Protein AF-A0A164DRI1-F1 (afdb_monomer_lite)

Sequence (121 aa):
DLLNPVQYKAVESITKTIVCASDREPKVALLQSPPGTGKSHVIVELISRMLDTHYEKTNKYPRILVCAPSNNAVDEIAARLMHVRDARKSNYHIVRVGVTTSMHPSVAKISLEELIKKHQQ

Foldseek 3Di:
DDDDPVLVVLLVVVLCQPQPDDPPDDDDDDDDDDPPRPPLVSVLVSQVSNQVVNCVVPVDGDDDDDDDPDQVSVQSSQLVNVVVCVVVVNDDADEDEDDLVRHDPSCSCRYPVNVVVVVVD

Structure (mmCIF, N/CA/C/O backbone):
data_AF-A0A164DRI1-F1
#
_entry.id   AF-A0A164DRI1-F1
#
loop_
_atom_site.group_PDB
_atom_site.id
_atom_site.type_symbol
_atom_site.label_atom_id
_atom_site.label_alt_id
_atom_site.label_comp_id
_atom_site.label_asym_id
_atom_site.label_entity_id
_atom_site.label_seq_id
_atom_site.pdbx_PDB_ins_code
_atom_site.Cartn_x
_atom_site.Cartn_y
_atom_site.Cartn_z
_atom_site.occupancy
_atom_site.B_iso_or_equiv
_atom_site.auth_seq_id
_atom_site.auth_comp_id
_atom_site.auth_asym_id
_atom_site.auth_atom_id
_atom_site.pdbx_PDB_model_num
ATOM 1 N N . ASP A 1 1 ? -4.038 9.035 -13.343 1.00 58.31 1 ASP A N 1
ATOM 2 C CA . ASP A 1 1 ? -2.764 9.178 -14.074 1.00 58.31 1 ASP A CA 1
ATOM 3 C C . ASP A 1 1 ? -2.171 7.824 -14.385 1.00 58.31 1 ASP A C 1
ATOM 5 O O . ASP A 1 1 ? -2.335 6.901 -13.595 1.00 58.31 1 ASP A O 1
ATOM 9 N N . LEU A 1 2 ? -1.578 7.697 -15.569 1.00 79.19 2 LEU A N 1
ATOM 10 C CA . LEU A 1 2 ? -1.014 6.452 -16.081 1.00 79.19 2 LEU A CA 1
ATOM 11 C C . LEU A 1 2 ? 0.496 6.424 -15.800 1.00 79.19 2 LEU A C 1
ATOM 13 O O . LEU A 1 2 ? 1.176 7.430 -16.009 1.00 79.19 2 LEU A O 1
ATOM 17 N N . LEU A 1 3 ? 1.025 5.278 -15.362 1.00 87.81 3 LEU A N 1
ATOM 18 C CA . LEU A 1 3 ? 2.472 5.079 -15.259 1.00 87.81 3 LEU A CA 1
ATOM 19 C C . LEU A 1 3 ? 3.120 5.180 -16.642 1.00 87.81 3 LEU A C 1
ATOM 21 O O . LEU A 1 3 ? 2.599 4.638 -17.619 1.00 87.81 3 LEU A O 1
ATOM 25 N N . ASN A 1 4 ? 4.295 5.804 -16.723 1.00 90.00 4 ASN A N 1
ATOM 26 C CA . ASN A 1 4 ? 5.094 5.719 -17.943 1.00 90.00 4 ASN A CA 1
ATOM 27 C C . ASN A 1 4 ? 5.667 4.291 -18.122 1.00 90.00 4 ASN A C 1
ATOM 29 O O . ASN A 1 4 ? 5.719 3.521 -17.156 1.00 90.00 4 ASN A O 1
ATOM 33 N N . PRO A 1 5 ? 6.143 3.916 -19.323 1.00 91.56 5 PRO A N 1
ATOM 34 C CA . PRO A 1 5 ? 6.601 2.550 -19.593 1.00 91.56 5 PRO A CA 1
ATOM 35 C C . PRO A 1 5 ? 7.712 2.043 -18.658 1.00 91.56 5 PRO A C 1
ATOM 37 O O . PRO A 1 5 ? 7.728 0.868 -18.294 1.00 91.56 5 PRO A O 1
ATOM 40 N N . VAL A 1 6 ? 8.627 2.918 -18.227 1.00 90.00 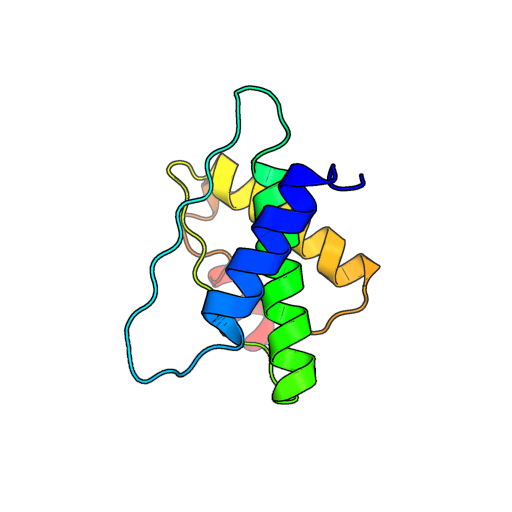6 VAL A N 1
ATOM 41 C CA . VAL A 1 6 ? 9.728 2.550 -17.319 1.00 90.00 6 VAL A CA 1
ATOM 42 C C . VAL A 1 6 ? 9.199 2.281 -15.913 1.00 90.00 6 VAL A C 1
ATOM 44 O O . VAL A 1 6 ? 9.555 1.276 -15.299 1.00 90.00 6 VAL A O 1
ATOM 47 N N . GLN A 1 7 ? 8.313 3.147 -15.418 1.00 91.50 7 GLN A N 1
ATOM 48 C CA . GLN A 1 7 ? 7.646 2.965 -14.129 1.00 91.50 7 GLN A CA 1
ATOM 49 C C . GLN A 1 7 ? 6.807 1.688 -14.121 1.00 91.50 7 GLN A C 1
ATOM 51 O O . GLN A 1 7 ? 6.896 0.911 -13.175 1.00 91.50 7 GLN A O 1
ATOM 56 N N . TYR A 1 8 ? 6.043 1.445 -15.190 1.00 92.56 8 TYR A N 1
ATOM 57 C CA . TYR A 1 8 ? 5.241 0.235 -15.341 1.00 92.56 8 TYR A CA 1
ATOM 58 C C . TYR A 1 8 ? 6.113 -1.021 -15.267 1.00 92.56 8 TYR A C 1
ATOM 60 O O . TYR A 1 8 ? 5.841 -1.912 -14.465 1.00 92.56 8 TYR A O 1
ATOM 68 N N . LYS A 1 9 ? 7.204 -1.066 -16.044 1.00 93.50 9 LYS A N 1
ATOM 69 C CA . LYS A 1 9 ? 8.134 -2.202 -16.054 1.00 93.50 9 LYS A CA 1
ATOM 70 C C . LYS A 1 9 ? 8.766 -2.439 -14.680 1.00 93.50 9 LYS A C 1
ATOM 72 O O . LYS A 1 9 ? 8.910 -3.586 -14.263 1.00 93.50 9 LYS A O 1
ATOM 77 N N . ALA A 1 10 ? 9.126 -1.371 -13.967 1.00 93.38 10 ALA A N 1
ATOM 78 C CA . ALA A 1 10 ? 9.674 -1.477 -12.619 1.00 93.38 10 ALA A CA 1
ATOM 79 C C . ALA A 1 10 ? 8.646 -2.050 -11.631 1.00 93.38 10 ALA A C 1
ATOM 81 O O . ALA A 1 10 ? 8.958 -2.998 -10.913 1.00 93.38 10 ALA A O 1
ATOM 82 N N . VAL A 1 11 ? 7.412 -1.531 -11.636 1.00 94.56 11 VAL A N 1
ATOM 83 C CA . VAL A 1 11 ? 6.318 -2.040 -10.794 1.00 94.56 11 VAL A CA 1
ATOM 84 C C . VAL A 1 11 ? 6.050 -3.513 -11.087 1.00 94.56 11 VAL A C 1
ATOM 86 O O . VAL A 1 11 ? 6.043 -4.326 -10.167 1.00 94.56 11 VAL A O 1
ATOM 89 N N . GLU A 1 12 ? 5.907 -3.877 -12.361 1.00 94.88 12 GLU A N 1
ATOM 90 C CA . GLU A 1 12 ? 5.645 -5.255 -12.770 1.00 94.88 12 GLU A CA 1
ATOM 91 C C . GLU A 1 12 ? 6.768 -6.209 -12.333 1.00 94.88 12 GLU A C 1
ATOM 93 O O . GLU A 1 12 ? 6.497 -7.281 -11.784 1.00 94.88 12 GLU A O 1
ATOM 98 N N . SER A 1 13 ? 8.030 -5.816 -12.531 1.00 95.12 13 SER A N 1
ATOM 99 C CA . SER A 1 13 ? 9.183 -6.622 -12.129 1.00 95.12 13 SER A CA 1
ATOM 100 C C . SER A 1 13 ? 9.222 -6.834 -10.617 1.00 95.12 13 SER A C 1
ATOM 102 O O . SER A 1 13 ? 9.420 -7.962 -10.169 1.00 95.12 13 SER A O 1
ATOM 104 N N . ILE A 1 14 ? 9.015 -5.775 -9.827 1.00 95.69 14 ILE A N 1
ATOM 105 C CA . ILE A 1 14 ? 9.031 -5.871 -8.363 1.00 95.69 14 ILE A CA 1
ATOM 106 C C . ILE A 1 14 ? 7.872 -6.743 -7.884 1.00 95.69 14 ILE A C 1
ATOM 108 O O . ILE A 1 14 ? 8.088 -7.629 -7.058 1.00 95.69 14 ILE A O 1
ATOM 112 N N . THR A 1 15 ? 6.660 -6.563 -8.419 1.00 95.69 15 THR A N 1
ATOM 113 C CA . THR A 1 15 ? 5.518 -7.398 -8.028 1.00 95.69 15 THR A CA 1
ATOM 114 C C . THR A 1 15 ? 5.771 -8.874 -8.325 1.00 95.69 15 THR A C 1
ATOM 116 O O . THR A 1 15 ? 5.543 -9.706 -7.447 1.00 95.69 15 THR A O 1
ATOM 119 N N . LYS A 1 16 ? 6.295 -9.219 -9.509 1.00 93.38 16 LYS A N 1
ATOM 120 C CA . LYS A 1 16 ? 6.632 -10.611 -9.850 1.00 93.38 16 LYS A CA 1
ATOM 121 C C . LYS A 1 16 ? 7.654 -11.199 -8.877 1.00 93.38 16 LYS A C 1
ATOM 123 O O . LYS A 1 16 ? 7.451 -12.309 -8.389 1.00 93.38 16 LYS A O 1
ATOM 128 N N . THR A 1 17 ? 8.704 -10.454 -8.539 1.00 92.81 17 THR A N 1
ATOM 129 C CA . THR A 1 17 ? 9.698 -10.906 -7.558 1.00 92.81 17 THR A CA 1
ATOM 130 C C . THR A 1 17 ? 9.052 -11.135 -6.192 1.00 92.81 17 THR A C 1
ATOM 132 O O . THR A 1 17 ? 9.123 -12.239 -5.657 1.00 92.81 17 THR A O 1
ATOM 135 N N . ILE A 1 18 ? 8.364 -10.136 -5.633 1.00 91.00 18 ILE A N 1
ATOM 136 C CA . ILE A 1 18 ? 7.867 -10.220 -4.255 1.00 91.00 18 ILE A CA 1
ATOM 137 C C . ILE A 1 18 ? 6.710 -11.218 -4.111 1.00 91.00 18 ILE A C 1
ATOM 139 O O . ILE A 1 18 ? 6.736 -12.030 -3.192 1.00 91.00 18 ILE A O 1
ATOM 143 N N . VAL A 1 19 ? 5.736 -11.207 -5.027 1.00 91.50 19 VAL A N 1
ATOM 144 C CA . VAL A 1 19 ? 4.473 -11.964 -4.904 1.00 91.50 19 VAL A CA 1
ATOM 145 C C . VAL A 1 19 ? 4.498 -13.311 -5.638 1.00 91.50 19 VAL A C 1
ATOM 147 O O . VAL A 1 19 ? 3.765 -14.235 -5.275 1.00 91.50 19 VAL A O 1
ATOM 150 N N . CYS A 1 20 ? 5.292 -13.445 -6.707 1.00 86.50 20 CYS A N 1
ATOM 151 C CA . CYS A 1 20 ? 5.256 -14.639 -7.558 1.00 86.50 20 CYS A CA 1
ATOM 152 C C . CYS A 1 20 ? 6.440 -15.585 -7.413 1.00 86.50 20 CYS A C 1
ATOM 154 O O . CYS A 1 20 ? 6.258 -16.773 -7.675 1.00 86.50 20 CYS A O 1
ATOM 156 N N . ALA A 1 21 ? 7.609 -15.106 -6.992 1.00 85.56 21 ALA A N 1
ATOM 157 C CA . ALA A 1 21 ? 8.750 -15.984 -6.762 1.00 85.56 21 ALA A CA 1
ATOM 158 C C . ALA A 1 21 ? 8.585 -16.830 -5.485 1.00 85.56 21 ALA A C 1
ATOM 160 O O . ALA A 1 21 ? 7.798 -16.493 -4.604 1.00 85.56 21 ALA A O 1
ATOM 161 N N . SER A 1 22 ? 9.376 -17.898 -5.374 1.00 83.19 22 SER A N 1
ATOM 162 C CA . SER A 1 22 ? 9.436 -18.791 -4.207 1.00 83.19 22 SER A CA 1
ATOM 163 C C . SER A 1 22 ? 9.643 -18.036 -2.887 1.00 83.19 22 SER A C 1
ATOM 165 O O . SER A 1 22 ? 10.454 -17.115 -2.830 1.00 83.19 22 SER A O 1
ATOM 167 N N . ASP A 1 23 ? 8.967 -18.464 -1.820 1.00 82.75 23 ASP A N 1
ATOM 168 C CA . ASP A 1 23 ? 9.095 -17.885 -0.469 1.00 82.75 23 ASP A CA 1
ATOM 169 C C . ASP A 1 23 ? 10.265 -18.466 0.338 1.00 82.75 23 ASP A C 1
ATOM 171 O O . ASP A 1 23 ? 10.416 -18.191 1.525 1.00 82.75 23 ASP A O 1
ATOM 175 N N . ARG A 1 24 ? 11.108 -19.289 -0.296 1.00 86.19 24 ARG A N 1
ATOM 176 C CA . ARG A 1 24 ? 12.258 -19.921 0.367 1.00 86.19 24 ARG A CA 1
ATOM 177 C C . ARG A 1 24 ? 13.362 -18.935 0.746 1.00 86.19 24 ARG A C 1
ATOM 179 O O . ARG A 1 24 ? 14.180 -19.266 1.597 1.00 86.19 24 ARG A O 1
ATOM 186 N N . GLU A 1 25 ? 13.391 -17.754 0.132 1.00 84.06 25 GLU A N 1
ATOM 187 C CA . GLU A 1 25 ? 14.450 -16.766 0.331 1.00 84.06 25 GLU A CA 1
ATOM 188 C C . GLU A 1 25 ? 13.871 -15.360 0.548 1.00 84.06 25 GLU A C 1
ATOM 190 O O . GLU A 1 25 ? 12.905 -14.982 -0.126 1.00 84.06 25 GLU A O 1
ATOM 195 N N . PRO A 1 26 ? 14.455 -14.559 1.461 1.00 86.38 26 PRO A N 1
ATOM 196 C CA . PRO A 1 26 ? 14.131 -13.144 1.590 1.00 86.38 26 PRO A CA 1
ATOM 197 C C . PRO A 1 26 ? 14.407 -12.391 0.287 1.00 86.38 26 PRO A C 1
ATOM 199 O O . PRO A 1 26 ? 15.423 -12.607 -0.371 1.00 86.38 26 PRO A O 1
ATOM 202 N N . LYS A 1 27 ? 13.523 -11.456 -0.065 1.00 91.31 27 LYS A N 1
ATOM 203 C CA . LYS A 1 27 ? 13.599 -10.703 -1.321 1.00 91.31 27 LYS A CA 1
ATOM 204 C C . LYS A 1 27 ? 13.723 -9.218 -1.024 1.00 91.31 27 LYS A C 1
ATOM 206 O O . LYS A 1 27 ? 12.946 -8.676 -0.240 1.00 91.31 27 LYS A O 1
ATOM 211 N N . VAL A 1 28 ? 14.669 -8.557 -1.682 1.00 91.94 28 VAL A N 1
ATOM 212 C CA . VAL A 1 28 ? 14.880 -7.110 -1.571 1.00 91.94 28 VAL A CA 1
ATOM 213 C C . VAL A 1 28 ? 14.767 -6.491 -2.955 1.00 91.94 28 VAL A C 1
ATOM 215 O O . VAL A 1 28 ? 15.338 -6.995 -3.919 1.00 91.94 28 VAL A O 1
ATOM 218 N N . ALA A 1 29 ? 14.026 -5.392 -3.051 1.00 93.19 29 ALA A N 1
ATOM 219 C CA . ALA A 1 29 ? 13.894 -4.608 -4.267 1.00 93.19 29 ALA A CA 1
ATOM 220 C C . ALA A 1 29 ? 14.134 -3.128 -3.958 1.00 93.19 29 ALA A C 1
ATOM 222 O O . ALA A 1 29 ? 13.630 -2.608 -2.963 1.00 93.19 29 ALA A O 1
ATOM 223 N N . LEU A 1 30 ? 14.882 -2.453 -4.831 1.00 92.56 30 LEU A N 1
ATOM 224 C CA . LEU A 1 30 ? 15.126 -1.017 -4.757 1.00 92.56 30 LEU A CA 1
ATOM 225 C C . LEU A 1 30 ? 14.478 -0.341 -5.960 1.00 92.56 30 LEU A C 1
ATOM 227 O O . LEU A 1 30 ? 14.768 -0.675 -7.107 1.00 92.56 30 LEU A O 1
ATOM 231 N N . LEU A 1 31 ? 13.602 0.622 -5.688 1.00 89.88 31 LEU A N 1
ATOM 232 C CA . LEU A 1 31 ? 12.949 1.435 -6.706 1.00 89.88 31 LEU A CA 1
ATOM 233 C C . LEU A 1 31 ? 13.467 2.870 -6.607 1.00 89.88 31 LEU A C 1
ATOM 235 O O . LEU A 1 31 ? 13.140 3.591 -5.667 1.00 89.88 31 LEU A O 1
ATOM 239 N N . GLN A 1 32 ? 14.249 3.299 -7.595 1.00 87.62 32 GLN A N 1
ATOM 240 C CA . GLN A 1 32 ? 14.757 4.666 -7.674 1.00 87.62 32 GLN A CA 1
ATOM 241 C C . GLN A 1 32 ? 13.927 5.481 -8.669 1.00 87.62 32 GLN A C 1
ATOM 243 O O . GLN A 1 32 ? 13.719 5.064 -9.805 1.00 87.62 32 GLN A O 1
ATOM 248 N N . SER A 1 33 ? 13.455 6.659 -8.257 1.00 74.19 33 SER A N 1
ATOM 249 C CA . SER A 1 33 ? 12.734 7.585 -9.143 1.00 74.19 33 SER A CA 1
ATOM 250 C C . SER A 1 33 ? 13.418 8.958 -9.169 1.00 74.19 33 SER A C 1
ATOM 252 O O . SER A 1 33 ? 13.675 9.507 -8.087 1.00 74.19 33 SER A O 1
ATOM 254 N N . PRO A 1 34 ? 13.658 9.561 -10.352 1.00 72.69 34 PRO A N 1
ATOM 255 C CA . PRO A 1 34 ? 14.187 10.923 -10.464 1.00 72.69 34 PRO A CA 1
ATOM 256 C C . PRO A 1 34 ? 13.335 11.966 -9.699 1.00 72.69 34 PRO A C 1
ATOM 258 O O . PRO A 1 34 ? 12.163 11.718 -9.381 1.00 72.69 34 PRO A O 1
ATOM 261 N N . PRO A 1 35 ? 13.890 13.128 -9.305 1.00 70.25 35 PRO A N 1
ATOM 262 C CA . PRO A 1 35 ? 13.122 14.201 -8.659 1.00 70.25 35 PRO A CA 1
ATOM 263 C C . PRO A 1 35 ? 11.946 14.666 -9.539 1.00 70.25 35 PRO A C 1
ATOM 265 O O . PRO A 1 35 ? 12.058 14.711 -10.757 1.00 70.25 35 PRO A O 1
ATOM 268 N N . GLY A 1 36 ? 10.794 14.961 -8.923 1.00 68.25 36 GLY A N 1
ATOM 269 C CA . GLY A 1 36 ? 9.599 15.457 -9.629 1.00 68.25 36 GLY A CA 1
ATOM 270 C C . GLY A 1 36 ? 8.735 14.417 -10.366 1.00 68.25 36 GLY A C 1
ATOM 271 O O . GLY A 1 36 ? 7.679 14.773 -10.870 1.00 68.25 36 GLY A O 1
ATOM 272 N N . THR A 1 37 ? 9.098 13.128 -10.403 1.00 61.84 37 THR A N 1
ATOM 273 C CA . THR A 1 37 ? 8.427 12.126 -11.268 1.00 61.84 37 THR A CA 1
ATOM 274 C C . THR A 1 37 ? 7.282 11.331 -10.615 1.00 61.84 37 THR A C 1
ATOM 276 O O . THR A 1 37 ? 7.067 10.170 -10.965 1.00 61.84 37 THR A O 1
ATOM 279 N N . GLY A 1 38 ? 6.572 11.886 -9.626 1.00 71.19 38 GLY A N 1
ATOM 280 C CA . GLY A 1 38 ? 5.398 11.217 -9.039 1.00 71.19 38 GLY A CA 1
ATOM 281 C C . GLY A 1 38 ? 5.707 9.959 -8.210 1.00 71.19 38 GLY A C 1
ATOM 282 O O . GLY A 1 38 ? 5.009 8.956 -8.320 1.00 71.19 38 GLY A O 1
ATOM 283 N N . LYS A 1 39 ? 6.743 9.996 -7.359 1.00 81.81 39 LYS A N 1
ATOM 284 C CA . LYS A 1 39 ? 7.152 8.879 -6.475 1.00 81.81 39 LYS A CA 1
ATOM 285 C C . LYS A 1 39 ? 5.989 8.248 -5.702 1.00 81.81 39 LYS A C 1
ATOM 287 O O . LYS A 1 39 ? 5.805 7.035 -5.763 1.00 81.81 39 LYS A O 1
ATOM 292 N N . SER A 1 40 ? 5.177 9.073 -5.037 1.00 84.69 40 SER A N 1
ATOM 293 C CA . SER A 1 40 ? 4.007 8.618 -4.276 1.00 84.69 40 SER A CA 1
ATOM 294 C C . SER A 1 40 ? 3.013 7.860 -5.163 1.00 84.69 40 SER A C 1
ATOM 296 O O . SER A 1 40 ? 2.430 6.873 -4.729 1.00 84.69 40 SER A O 1
ATOM 298 N N . HIS A 1 41 ? 2.859 8.263 -6.429 1.00 88.81 41 HIS A N 1
ATOM 299 C CA . HIS A 1 41 ? 1.991 7.573 -7.382 1.00 88.81 41 HIS A CA 1
ATOM 300 C C . HIS A 1 41 ? 2.526 6.182 -7.752 1.00 88.81 41 HIS A C 1
ATOM 302 O O . HIS A 1 41 ? 1.762 5.220 -7.723 1.00 88.81 41 HIS A O 1
ATOM 308 N N . VAL A 1 42 ? 3.832 6.049 -8.013 1.00 92.31 42 VAL A N 1
ATOM 309 C CA . VAL A 1 42 ? 4.442 4.738 -8.305 1.00 92.31 42 VAL A CA 1
ATOM 310 C C . VAL A 1 42 ? 4.332 3.796 -7.103 1.00 92.31 42 VAL A C 1
ATOM 312 O O . VAL A 1 42 ? 4.021 2.624 -7.280 1.00 92.31 42 VAL A O 1
ATOM 315 N N . ILE A 1 43 ? 4.529 4.301 -5.879 1.00 93.94 43 ILE A N 1
ATOM 316 C CA . ILE A 1 43 ? 4.369 3.510 -4.646 1.00 93.94 43 ILE A CA 1
ATOM 317 C C . ILE A 1 43 ? 2.925 3.012 -4.497 1.00 93.94 43 ILE A C 1
ATOM 319 O O . ILE A 1 43 ? 2.710 1.837 -4.206 1.00 93.94 43 ILE A O 1
ATOM 323 N N . VAL A 1 44 ? 1.933 3.877 -4.727 1.00 95.12 44 VAL A N 1
ATOM 324 C CA . VAL A 1 44 ? 0.509 3.505 -4.654 1.00 95.12 44 VAL A CA 1
ATOM 325 C C . VAL A 1 44 ? 0.164 2.436 -5.690 1.00 95.12 44 VAL A C 1
ATOM 327 O O . VAL A 1 44 ? -0.504 1.459 -5.349 1.00 95.12 44 VAL A O 1
ATOM 330 N N . GLU A 1 45 ? 0.637 2.577 -6.931 1.00 94.56 45 GLU A N 1
ATOM 331 C CA . GLU A 1 45 ? 0.383 1.581 -7.979 1.00 94.56 45 GLU A CA 1
ATOM 332 C C . GLU A 1 45 ? 1.121 0.262 -7.703 1.00 94.56 45 GLU A C 1
ATOM 334 O O . GLU A 1 45 ? 0.551 -0.805 -7.918 1.00 94.56 45 GLU A O 1
ATOM 339 N N . LEU A 1 46 ? 2.335 0.309 -7.141 1.00 95.94 46 LEU A N 1
ATOM 340 C CA . LEU A 1 46 ? 3.065 -0.884 -6.707 1.00 95.94 46 LEU A CA 1
ATOM 341 C C . LEU A 1 46 ? 2.293 -1.664 -5.640 1.00 95.94 46 LEU A C 1
ATOM 343 O O . LEU A 1 46 ? 2.084 -2.866 -5.791 1.00 95.94 46 LEU A O 1
ATOM 347 N N . ILE A 1 47 ? 1.845 -0.983 -4.582 1.00 97.00 47 ILE A N 1
ATOM 348 C CA . ILE A 1 47 ? 1.067 -1.605 -3.504 1.00 97.00 47 ILE A CA 1
ATOM 349 C C . ILE A 1 47 ? -0.233 -2.185 -4.065 1.00 97.00 47 ILE A C 1
ATOM 351 O O . ILE A 1 47 ? -0.550 -3.340 -3.791 1.00 97.00 47 ILE A O 1
ATOM 355 N N . SER A 1 48 ? -0.951 -1.420 -4.893 1.00 96.00 48 SER A N 1
ATOM 356 C CA . SER A 1 48 ? -2.206 -1.868 -5.510 1.00 96.00 48 SER A CA 1
ATOM 357 C C . SER A 1 48 ? -1.989 -3.120 -6.362 1.00 96.00 48 SER A C 1
ATOM 359 O O . SER A 1 48 ? -2.705 -4.103 -6.206 1.00 96.00 48 SER A O 1
ATOM 361 N N . ARG A 1 49 ? -0.933 -3.148 -7.188 1.00 95.75 49 ARG A N 1
ATOM 362 C CA . ARG A 1 49 ? -0.602 -4.318 -8.009 1.00 95.75 49 ARG A CA 1
ATOM 363 C C . ARG A 1 49 ? -0.228 -5.534 -7.168 1.00 95.75 49 ARG A C 1
ATOM 365 O O . ARG A 1 49 ? -0.611 -6.646 -7.524 1.00 95.75 49 ARG A O 1
ATOM 372 N N . MET A 1 50 ? 0.503 -5.348 -6.069 1.00 96.50 50 MET A N 1
ATOM 373 C CA . MET A 1 50 ? 0.844 -6.438 -5.150 1.00 96.50 50 MET A CA 1
ATOM 374 C C . MET A 1 50 ? -0.397 -7.014 -4.461 1.00 96.50 50 MET A C 1
ATOM 376 O O . MET A 1 50 ? -0.500 -8.234 -4.347 1.00 96.50 50 MET A O 1
ATOM 380 N N . LEU A 1 51 ? -1.337 -6.160 -4.043 1.00 96.81 51 LEU A N 1
ATOM 381 C CA . LEU A 1 51 ? -2.620 -6.577 -3.472 1.00 96.81 51 LEU A CA 1
ATOM 382 C C . LEU A 1 51 ? -3.439 -7.384 -4.485 1.00 96.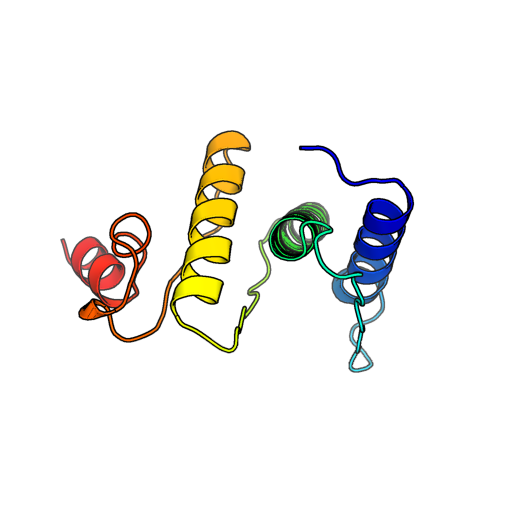81 51 LEU A C 1
ATOM 384 O O . LEU A 1 51 ? -3.834 -8.505 -4.168 1.00 96.81 51 LEU A O 1
ATOM 388 N N . ASP A 1 52 ? -3.634 -6.846 -5.691 1.00 95.31 52 ASP A N 1
ATOM 389 C CA . ASP A 1 52 ? -4.440 -7.467 -6.750 1.00 95.31 52 ASP A CA 1
ATOM 390 C C . ASP A 1 52 ? -3.834 -8.809 -7.190 1.00 95.31 52 ASP A C 1
ATOM 392 O O . ASP A 1 52 ? -4.496 -9.843 -7.128 1.00 95.31 52 ASP A O 1
ATOM 396 N N . THR A 1 53 ? -2.533 -8.834 -7.506 1.00 96.00 53 THR A N 1
ATOM 397 C CA . THR A 1 53 ? -1.832 -10.057 -7.950 1.00 96.00 53 THR A CA 1
ATOM 398 C C . THR A 1 53 ? -1.869 -11.152 -6.882 1.00 96.00 53 THR A C 1
ATOM 400 O O . THR A 1 53 ? -2.023 -12.334 -7.186 1.00 96.00 53 THR A O 1
ATOM 403 N N . HIS A 1 54 ? -1.702 -10.792 -5.606 1.00 95.69 54 HIS A N 1
ATOM 404 C CA . HIS A 1 54 ? -1.759 -11.775 -4.528 1.00 95.69 54 HIS A CA 1
ATOM 405 C C . HIS A 1 54 ? -3.193 -12.277 -4.302 1.00 95.69 54 HIS A C 1
ATOM 407 O O . HIS A 1 54 ? -3.393 -13.471 -4.056 1.00 95.69 54 HIS A O 1
ATOM 413 N N . TYR A 1 55 ? -4.187 -11.392 -4.409 1.00 95.75 55 TYR A N 1
ATOM 414 C CA . TYR A 1 55 ? -5.597 -11.752 -4.303 1.00 95.75 55 TYR A CA 1
ATOM 415 C C . TYR A 1 55 ? -6.019 -12.706 -5.423 1.00 95.75 55 TYR A C 1
ATOM 417 O O . TYR A 1 55 ? -6.573 -13.757 -5.125 1.00 95.75 55 TYR A O 1
ATOM 425 N N . GLU A 1 56 ? -5.668 -12.428 -6.678 1.00 95.06 56 GLU A N 1
ATOM 426 C CA . GLU A 1 56 ? -5.944 -13.316 -7.819 1.00 95.06 56 GLU A CA 1
ATOM 427 C C . GLU A 1 56 ? -5.381 -14.732 -7.618 1.00 95.06 56 GLU A C 1
ATOM 429 O O . GLU A 1 56 ? -6.010 -15.719 -7.994 1.00 95.06 56 GLU A O 1
ATOM 434 N N . LYS A 1 57 ? -4.211 -14.852 -6.979 1.00 93.38 57 LYS A N 1
ATOM 435 C CA . LYS A 1 57 ? -3.550 -16.146 -6.745 1.00 93.38 57 LYS A CA 1
ATOM 436 C C . LYS A 1 57 ? -4.086 -16.922 -5.546 1.00 93.38 57 LYS A C 1
ATOM 438 O O . LYS A 1 57 ? -4.015 -18.147 -5.538 1.00 93.38 57 LYS A O 1
ATOM 443 N N . THR A 1 58 ? -4.528 -16.230 -4.497 1.00 94.69 58 THR A N 1
ATOM 444 C CA . THR A 1 58 ? -4.794 -16.850 -3.181 1.00 94.69 58 THR A CA 1
ATOM 445 C C . THR A 1 58 ? -6.214 -16.626 -2.668 1.00 94.69 58 THR A C 1
ATOM 447 O O . THR A 1 58 ? -6.582 -17.161 -1.621 1.00 94.69 58 THR A O 1
ATOM 450 N N . ASN A 1 59 ? -7.002 -15.816 -3.377 1.00 95.62 59 ASN A N 1
ATOM 451 C CA . ASN A 1 59 ? -8.295 -15.282 -2.959 1.00 95.62 59 ASN A CA 1
ATOM 452 C C . ASN A 1 59 ? -8.245 -14.536 -1.607 1.00 95.62 59 ASN A C 1
ATOM 454 O O . ASN A 1 59 ? -9.227 -14.486 -0.864 1.00 95.62 59 ASN A O 1
ATOM 458 N N . LYS A 1 60 ? -7.070 -13.998 -1.242 1.00 94.94 60 LYS A N 1
ATOM 459 C CA . LYS A 1 60 ? -6.820 -13.267 0.009 1.00 94.94 60 LYS A CA 1
ATOM 460 C C . LYS A 1 60 ? -5.871 -12.097 -0.229 1.00 94.94 60 LYS A C 1
ATOM 462 O O . LYS A 1 60 ? -4.878 -12.222 -0.944 1.00 94.94 60 LYS A O 1
ATOM 467 N N . TYR A 1 61 ? -6.140 -10.966 0.419 1.00 96.06 61 TYR A N 1
ATOM 468 C CA . TYR A 1 61 ? -5.203 -9.846 0.402 1.00 96.06 61 TYR A CA 1
ATOM 469 C C . TYR A 1 61 ? -4.024 -10.100 1.349 1.00 96.06 61 TYR A C 1
ATOM 471 O O . TYR A 1 61 ? -4.236 -10.551 2.480 1.00 96.06 61 TYR A O 1
ATOM 479 N N . PRO A 1 62 ? -2.789 -9.785 0.928 1.00 95.00 62 PRO A N 1
ATOM 480 C CA . PRO A 1 62 ? -1.629 -9.835 1.798 1.00 95.00 62 PRO A CA 1
ATOM 481 C C . PRO A 1 62 ? -1.652 -8.656 2.778 1.00 95.00 62 PRO A C 1
ATOM 483 O O . PRO A 1 62 ? -2.278 -7.623 2.533 1.00 95.00 62 PRO A O 1
ATOM 486 N N . ARG A 1 63 ? -0.914 -8.782 3.885 1.00 95.62 63 ARG A N 1
ATOM 487 C CA . ARG A 1 63 ? -0.644 -7.650 4.782 1.00 95.62 63 ARG A CA 1
ATOM 488 C C . ARG A 1 63 ? 0.626 -6.945 4.324 1.00 95.62 63 ARG A C 1
ATOM 490 O O . ARG A 1 63 ? 1.682 -7.567 4.278 1.00 95.62 63 ARG A O 1
ATOM 497 N N . ILE A 1 64 ? 0.517 -5.658 4.008 1.00 96.88 64 ILE A N 1
ATOM 498 C CA . ILE A 1 64 ? 1.639 -4.820 3.573 1.00 96.88 64 ILE A CA 1
ATOM 499 C C . ILE A 1 64 ? 1.841 -3.716 4.611 1.00 96.88 64 ILE A C 1
ATOM 501 O O . ILE A 1 64 ? 0.923 -2.942 4.880 1.00 96.88 64 ILE A O 1
ATOM 505 N N . LEU A 1 65 ? 3.043 -3.643 5.190 1.00 97.75 65 LEU A N 1
ATOM 506 C CA . LEU A 1 65 ? 3.458 -2.531 6.043 1.00 97.75 65 LEU A CA 1
ATOM 507 C C . LEU A 1 65 ? 4.075 -1.436 5.172 1.00 97.75 65 LEU A C 1
ATOM 509 O O . LEU A 1 65 ? 5.038 -1.685 4.449 1.00 97.75 65 LEU A O 1
ATOM 513 N N . VAL A 1 66 ? 3.533 -0.224 5.263 1.00 96.94 66 VAL A N 1
ATOM 514 C CA . VAL A 1 66 ? 4.049 0.952 4.558 1.00 96.94 66 VAL A CA 1
ATOM 515 C C . VAL A 1 66 ? 4.634 1.917 5.578 1.00 96.94 66 VAL A C 1
ATOM 517 O O . VAL A 1 66 ? 3.939 2.345 6.498 1.00 96.94 66 VAL A O 1
ATOM 520 N N . CYS A 1 67 ? 5.899 2.282 5.385 1.00 96.50 67 CYS A N 1
ATOM 521 C CA . CYS A 1 67 ? 6.617 3.236 6.223 1.00 96.50 67 CYS A CA 1
ATOM 522 C C . CYS A 1 67 ? 7.096 4.419 5.376 1.00 96.50 67 CYS A C 1
ATOM 524 O O . CYS A 1 67 ? 7.446 4.254 4.207 1.00 96.50 67 CYS A O 1
ATOM 526 N N . ALA A 1 68 ? 7.144 5.607 5.974 1.00 94.56 68 ALA A N 1
ATOM 527 C CA . ALA A 1 68 ? 7.688 6.811 5.355 1.00 94.56 68 ALA A CA 1
ATOM 528 C C . ALA A 1 68 ? 8.335 7.708 6.430 1.00 94.56 68 ALA A C 1
ATOM 530 O O . ALA A 1 68 ? 7.993 7.578 7.606 1.00 94.56 68 ALA A O 1
ATOM 531 N N . PRO A 1 69 ? 9.254 8.620 6.060 1.00 92.56 69 PRO A N 1
ATOM 532 C CA . PRO A 1 69 ? 10.002 9.429 7.028 1.00 92.56 69 PRO A CA 1
ATOM 533 C C . PRO A 1 69 ? 9.180 10.533 7.716 1.00 92.56 69 PRO A C 1
ATOM 535 O O . PRO A 1 69 ? 9.650 11.110 8.690 1.00 92.56 69 PRO A O 1
ATOM 538 N N . SER A 1 70 ? 7.977 10.859 7.231 1.00 93.12 70 SER A N 1
ATOM 539 C CA . SER A 1 70 ? 7.110 11.880 7.833 1.00 93.12 70 SER A CA 1
ATOM 540 C C . SER A 1 70 ? 5.644 11.448 7.851 1.00 93.12 70 SER A C 1
ATOM 542 O O . SER A 1 70 ? 5.198 10.699 6.979 1.00 93.12 70 SER A O 1
ATOM 544 N N . ASN A 1 71 ? 4.874 11.965 8.817 1.00 94.12 71 ASN A N 1
ATOM 545 C CA . ASN A 1 71 ? 3.431 11.712 8.914 1.00 94.12 71 ASN A CA 1
ATOM 546 C C . ASN A 1 71 ? 2.694 12.115 7.632 1.00 94.12 71 ASN A C 1
ATOM 548 O O . ASN A 1 71 ? 1.929 11.315 7.103 1.00 94.12 71 ASN A O 1
ATOM 552 N N . ASN A 1 72 ? 3.001 13.293 7.080 1.00 93.44 72 ASN A N 1
ATOM 553 C CA . ASN A 1 72 ? 2.375 13.770 5.845 1.00 93.44 72 ASN A CA 1
ATOM 554 C C . ASN A 1 72 ? 2.621 12.825 4.659 1.00 93.44 72 ASN A C 1
ATOM 556 O O . ASN A 1 72 ? 1.723 12.639 3.845 1.00 93.44 72 ASN A O 1
ATOM 560 N N . ALA A 1 73 ? 3.804 12.205 4.561 1.00 93.44 73 ALA A N 1
ATOM 561 C CA . ALA A 1 73 ? 4.091 11.248 3.492 1.00 93.44 73 ALA A CA 1
ATOM 562 C C . ALA A 1 73 ? 3.271 9.955 3.642 1.00 93.44 73 ALA A C 1
ATOM 564 O O . ALA A 1 73 ? 2.751 9.438 2.653 1.00 93.44 73 ALA A O 1
ATOM 565 N N . VAL A 1 74 ? 3.112 9.449 4.873 1.00 95.69 74 VAL A N 1
ATOM 566 C CA . VAL A 1 74 ? 2.230 8.299 5.146 1.00 95.69 74 VAL A CA 1
ATOM 567 C C . VAL A 1 74 ? 0.781 8.649 4.807 1.00 95.69 74 VAL A C 1
ATOM 569 O O . VAL A 1 74 ? 0.096 7.862 4.156 1.00 95.69 74 VAL A O 1
ATOM 572 N N . ASP A 1 75 ? 0.325 9.832 5.211 1.00 96.38 75 ASP A N 1
ATOM 573 C CA . ASP A 1 75 ? -1.051 10.277 5.005 1.00 96.38 75 ASP A CA 1
ATOM 574 C C . ASP A 1 75 ? -1.365 10.490 3.518 1.00 96.38 75 ASP A C 1
ATOM 576 O O . ASP A 1 75 ? -2.441 10.106 3.062 1.00 96.38 75 ASP A O 1
ATOM 580 N N . GLU A 1 76 ? -0.420 11.021 2.733 1.00 95.44 76 GLU A N 1
ATOM 581 C CA . GLU A 1 76 ? -0.565 11.144 1.279 1.00 95.44 76 GLU A CA 1
ATOM 582 C C . GLU A 1 76 ? -0.752 9.766 0.621 1.00 95.44 76 GLU A C 1
ATOM 584 O O . GLU A 1 76 ? -1.671 9.573 -0.181 1.00 95.44 76 GLU A O 1
ATOM 589 N N . ILE A 1 77 ? 0.092 8.788 0.974 1.00 96.00 77 ILE A N 1
ATOM 590 C CA . ILE A 1 77 ? -0.004 7.422 0.442 1.00 96.00 77 ILE A CA 1
ATOM 591 C C . ILE A 1 77 ? -1.325 6.774 0.875 1.00 96.00 77 ILE A C 1
ATOM 593 O O . ILE A 1 77 ? -2.024 6.197 0.041 1.00 96.00 77 ILE A O 1
ATOM 597 N N . ALA A 1 78 ? -1.704 6.901 2.150 1.00 97.31 78 ALA A N 1
ATOM 598 C CA . ALA A 1 78 ? -2.939 6.339 2.688 1.00 97.31 78 ALA A CA 1
ATOM 599 C C . ALA A 1 78 ? -4.181 6.920 1.996 1.00 97.31 78 ALA A C 1
ATOM 601 O O . ALA A 1 78 ? -5.037 6.160 1.544 1.00 97.31 78 ALA A O 1
ATOM 602 N N . ALA A 1 79 ? -4.257 8.245 1.836 1.00 96.94 79 ALA A N 1
ATOM 603 C CA . ALA A 1 79 ? -5.363 8.908 1.149 1.00 96.94 79 ALA A CA 1
ATOM 604 C C . ALA A 1 79 ? -5.496 8.443 -0.311 1.00 96.94 79 ALA A C 1
ATOM 606 O O . ALA A 1 79 ? -6.600 8.143 -0.772 1.00 96.94 79 ALA A O 1
ATOM 607 N N . ARG A 1 80 ? -4.374 8.318 -1.033 1.00 96.25 80 ARG A N 1
ATOM 608 C CA . ARG A 1 80 ? -4.367 7.801 -2.410 1.00 96.25 80 ARG A CA 1
ATOM 609 C C . ARG A 1 80 ? -4.799 6.331 -2.475 1.00 96.25 80 ARG A C 1
ATOM 611 O O . ARG A 1 80 ? -5.581 5.980 -3.353 1.00 96.25 80 ARG A O 1
ATOM 618 N N . LEU A 1 81 ? -4.353 5.482 -1.546 1.00 97.06 81 LEU A N 1
ATOM 619 C CA . LEU A 1 81 ? -4.768 4.073 -1.482 1.00 97.06 81 LEU A CA 1
ATOM 620 C C . LEU A 1 81 ? -6.259 3.912 -1.167 1.00 97.06 81 LEU A C 1
ATOM 622 O O . LEU A 1 81 ? -6.895 3.022 -1.728 1.00 97.06 81 LEU A O 1
ATOM 626 N N . MET A 1 82 ? -6.822 4.765 -0.305 1.00 97.19 82 MET A N 1
ATOM 627 C CA . MET A 1 82 ? -8.265 4.802 -0.042 1.00 97.19 82 MET A CA 1
ATOM 628 C C . MET A 1 82 ? -9.040 5.159 -1.309 1.00 97.19 82 MET A C 1
ATOM 630 O O . MET A 1 82 ? -9.995 4.472 -1.650 1.00 97.19 82 MET A O 1
ATOM 634 N N . HIS A 1 83 ? -8.589 6.179 -2.042 1.00 96.00 83 HIS A N 1
ATOM 635 C CA . HIS A 1 83 ? -9.211 6.563 -3.306 1.00 96.00 83 HIS A CA 1
ATOM 636 C C . HIS A 1 83 ? -9.165 5.429 -4.342 1.00 96.00 83 HIS A C 1
ATOM 638 O O . HIS A 1 83 ? -10.184 5.131 -4.959 1.00 96.00 83 HIS A O 1
ATOM 644 N N . VAL A 1 84 ? -8.016 4.758 -4.502 1.00 95.38 84 VAL A N 1
ATOM 645 C CA . VAL A 1 84 ? -7.879 3.613 -5.420 1.00 95.38 84 VAL A CA 1
ATOM 646 C C . VAL A 1 84 ? -8.791 2.458 -5.010 1.00 95.38 84 VAL A C 1
ATOM 648 O O . VAL A 1 84 ? -9.485 1.914 -5.867 1.00 95.38 84 VAL A O 1
ATOM 651 N N . ARG A 1 85 ? -8.835 2.115 -3.716 1.00 96.25 85 ARG A N 1
ATOM 652 C CA . ARG A 1 85 ? -9.719 1.071 -3.184 1.00 96.25 85 ARG A CA 1
ATOM 653 C C . ARG A 1 85 ? -11.175 1.353 -3.541 1.00 96.25 85 ARG A C 1
ATOM 655 O O . ARG A 1 85 ? -11.857 0.480 -4.069 1.00 96.25 85 ARG A O 1
ATOM 662 N N . ASP A 1 86 ? -11.631 2.570 -3.255 1.00 95.75 86 ASP A N 1
ATOM 663 C CA . ASP A 1 86 ? -13.022 2.969 -3.441 1.00 95.75 86 ASP A CA 1
ATOM 664 C C . ASP A 1 86 ? -13.371 3.012 -4.946 1.00 95.75 86 ASP A C 1
ATOM 666 O O . ASP A 1 86 ? -14.412 2.498 -5.355 1.00 95.75 86 ASP A O 1
ATOM 670 N N . ALA A 1 87 ? -12.465 3.519 -5.795 1.00 95.44 87 ALA A N 1
ATOM 671 C CA . ALA A 1 87 ? -12.630 3.549 -7.251 1.00 95.44 87 ALA A CA 1
ATOM 672 C C . ALA A 1 87 ? -12.673 2.147 -7.887 1.00 95.44 87 ALA A C 1
ATOM 674 O O . ALA A 1 87 ? -13.447 1.913 -8.815 1.00 95.44 87 ALA A O 1
ATOM 675 N N . ARG A 1 88 ? -11.863 1.205 -7.384 1.00 94.12 88 ARG A N 1
ATOM 676 C CA . ARG A 1 88 ? -11.817 -0.192 -7.854 1.00 94.12 88 ARG A CA 1
ATOM 677 C C . ARG A 1 88 ? -12.846 -1.100 -7.169 1.00 94.12 88 ARG A C 1
ATOM 679 O O . ARG A 1 88 ? -12.951 -2.265 -7.539 1.00 94.12 88 ARG A O 1
ATOM 686 N N . LYS A 1 89 ? -13.605 -0.589 -6.190 1.00 94.50 89 LYS A N 1
ATOM 687 C CA . LYS A 1 89 ? -14.514 -1.369 -5.326 1.00 94.50 89 LYS A CA 1
ATOM 688 C C . LYS A 1 89 ? -13.820 -2.561 -4.648 1.00 94.50 89 LYS A C 1
ATOM 690 O O . LYS A 1 89 ? -14.425 -3.612 -4.448 1.00 94.50 89 LYS A O 1
ATOM 695 N N . SER A 1 90 ? -12.545 -2.402 -4.300 1.00 94.00 90 SER A N 1
ATOM 696 C CA . SER A 1 90 ? -11.760 -3.432 -3.618 1.00 94.00 90 SER A CA 1
ATOM 697 C C . SER A 1 90 ? -12.118 -3.494 -2.130 1.00 94.00 90 SER A C 1
ATOM 699 O O . SER A 1 90 ? -12.417 -2.476 -1.509 1.00 94.00 90 SER A O 1
ATOM 701 N N . ASN A 1 91 ? -12.038 -4.676 -1.521 1.00 94.25 91 ASN A N 1
ATOM 702 C CA . ASN A 1 91 ? -12.426 -4.912 -0.123 1.00 94.25 91 ASN A CA 1
ATOM 703 C C . ASN A 1 91 ? -11.232 -5.131 0.827 1.00 94.25 91 ASN A C 1
ATOM 705 O O . ASN A 1 91 ? -11.387 -5.724 1.895 1.00 94.25 91 ASN A O 1
ATOM 709 N N . TYR A 1 92 ? -10.034 -4.651 0.470 1.00 96.25 92 TYR A N 1
ATOM 710 C CA . TYR A 1 92 ? -8.899 -4.638 1.396 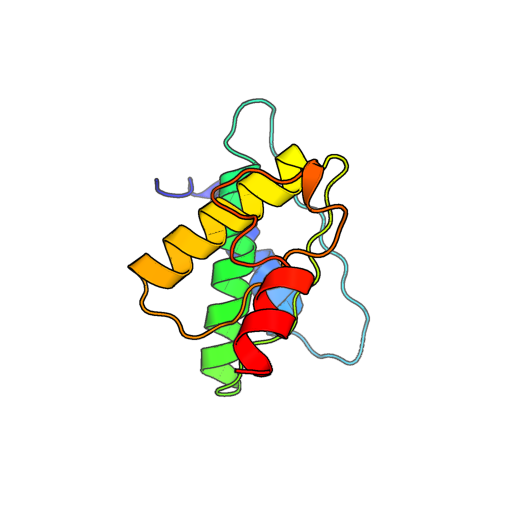1.00 96.25 92 TYR A CA 1
ATOM 711 C C . TYR A 1 92 ? -9.030 -3.519 2.440 1.00 96.25 92 TYR A C 1
ATOM 713 O O . TYR A 1 92 ? -9.532 -2.422 2.180 1.00 96.25 92 TYR A O 1
ATOM 721 N N . HIS A 1 93 ? -8.532 -3.788 3.645 1.00 95.75 93 HIS A N 1
ATOM 722 C CA . HIS A 1 93 ? -8.558 -2.842 4.757 1.00 95.75 93 HIS A CA 1
ATOM 723 C C . HIS A 1 93 ? -7.270 -2.014 4.794 1.00 95.75 93 HIS A C 1
ATOM 725 O O . HIS A 1 93 ? -6.188 -2.520 4.504 1.00 95.75 93 HIS A O 1
ATOM 731 N N . ILE A 1 94 ? -7.391 -0.743 5.177 1.00 97.56 94 ILE A N 1
ATOM 732 C CA . ILE A 1 94 ? -6.259 0.165 5.385 1.00 97.56 94 ILE A CA 1
ATOM 733 C C . ILE A 1 94 ? -6.370 0.682 6.815 1.00 97.56 94 ILE A C 1
ATOM 735 O O . ILE A 1 94 ? -7.437 1.153 7.208 1.00 97.56 94 ILE A O 1
ATOM 739 N N . VAL A 1 95 ? -5.279 0.591 7.573 1.00 97.88 95 VAL A N 1
ATOM 740 C CA . VAL A 1 95 ? -5.195 1.080 8.953 1.00 97.88 95 VAL A CA 1
ATOM 741 C C . VAL A 1 95 ? -4.028 2.048 9.048 1.00 97.88 95 VAL A C 1
ATOM 743 O O . VAL A 1 95 ? -2.895 1.695 8.720 1.00 97.88 95 VAL A O 1
ATOM 746 N N . ARG A 1 96 ? -4.297 3.268 9.509 1.00 97.69 96 ARG A N 1
ATOM 747 C CA . ARG A 1 96 ? -3.266 4.260 9.810 1.00 97.69 96 ARG A CA 1
ATOM 748 C C . ARG A 1 96 ? -2.899 4.173 11.292 1.00 97.69 96 ARG A C 1
ATOM 750 O O . ARG A 1 96 ? -3.723 4.441 12.156 1.00 97.69 96 ARG A O 1
ATOM 757 N N . VAL A 1 97 ? -1.651 3.817 11.584 1.00 96.88 97 VAL A N 1
ATOM 758 C CA . VAL A 1 97 ? -1.126 3.714 12.959 1.00 96.88 97 VAL A CA 1
ATOM 759 C C . VAL A 1 97 ? -0.233 4.911 13.256 1.00 96.88 97 VAL A C 1
ATOM 761 O O . VAL A 1 97 ? 0.651 5.199 12.452 1.00 96.88 97 VAL A O 1
ATOM 764 N N . GLY A 1 98 ? -0.444 5.606 14.374 1.00 92.62 98 GLY A N 1
ATOM 765 C CA . GLY A 1 98 ? 0.377 6.740 14.813 1.00 92.62 98 GLY A CA 1
ATOM 766 C C . GLY A 1 98 ? -0.422 7.780 15.598 1.00 92.62 98 GLY A C 1
ATOM 767 O O . GLY A 1 98 ? -1.572 7.552 15.948 1.00 92.62 98 GLY A O 1
ATOM 768 N N . VAL A 1 99 ? 0.176 8.946 15.850 1.00 90.38 99 VAL A N 1
ATOM 769 C CA . VAL A 1 99 ? -0.469 10.023 16.618 1.00 90.38 99 VAL A CA 1
ATOM 770 C C . VAL A 1 99 ? -1.577 10.691 15.795 1.00 90.38 99 VAL A C 1
ATOM 772 O O . VAL A 1 99 ? -1.298 11.387 14.818 1.00 90.38 99 VAL A O 1
ATOM 775 N N . THR A 1 100 ? -2.832 10.509 16.205 1.00 89.75 100 THR A N 1
ATOM 776 C CA . THR A 1 100 ? -4.033 10.970 15.481 1.00 89.75 100 THR A CA 1
ATOM 777 C C . THR A 1 100 ? -4.116 12.485 15.311 1.00 89.75 100 THR A C 1
ATOM 779 O O . THR A 1 100 ? -4.564 12.950 14.267 1.00 89.75 100 THR A O 1
ATOM 782 N N . THR A 1 101 ? -3.626 13.268 16.275 1.00 90.06 101 THR A N 1
ATOM 783 C CA . THR A 1 101 ? -3.625 14.744 16.207 1.00 90.06 101 THR A CA 1
ATOM 784 C C . THR A 1 101 ? -2.723 15.304 15.109 1.00 90.06 101 THR A C 1
ATOM 786 O O . THR A 1 101 ? -2.881 16.454 14.714 1.00 90.06 101 THR A O 1
ATOM 789 N N . SER A 1 102 ? -1.778 14.501 14.612 1.00 91.75 102 SER A N 1
ATOM 790 C CA . SER A 1 102 ? -0.875 14.867 13.517 1.00 91.75 102 SER A CA 1
ATOM 791 C C . SER A 1 102 ? -1.308 14.297 12.164 1.00 91.75 102 SER A C 1
ATOM 793 O O . SER A 1 102 ? -0.588 14.481 11.187 1.00 91.75 102 SER A O 1
ATOM 795 N N . MET A 1 103 ? -2.429 13.568 12.104 1.00 96.44 103 MET A N 1
ATOM 796 C CA . MET A 1 103 ? -2.921 12.969 10.865 1.00 96.44 103 MET A CA 1
ATOM 797 C C . MET A 1 103 ? -3.753 13.959 10.056 1.00 96.44 103 MET A C 1
ATOM 799 O O . MET A 1 103 ? -4.530 14.745 10.600 1.00 96.44 103 MET A O 1
ATOM 803 N N . HIS A 1 104 ? -3.678 13.848 8.734 1.00 95.94 104 HIS A N 1
ATOM 804 C CA . HIS A 1 104 ? -4.583 14.562 7.849 1.00 95.94 104 HIS A CA 1
ATOM 805 C C . HIS A 1 104 ? -6.054 14.154 8.113 1.00 95.94 104 HIS A C 1
ATOM 807 O O . HIS A 1 104 ? -6.346 12.952 8.198 1.00 95.94 104 HIS A O 1
ATOM 813 N N . PRO A 1 105 ? -7.019 15.099 8.167 1.00 94.38 105 PRO A N 1
ATOM 814 C CA . PRO A 1 105 ? -8.415 14.801 8.515 1.00 94.38 105 PRO A CA 1
ATOM 815 C C . PRO A 1 105 ? -9.076 13.722 7.647 1.00 94.38 105 PRO A C 1
ATOM 817 O O . PRO A 1 105 ? -9.853 12.906 8.141 1.00 94.38 105 PRO A O 1
ATOM 820 N N . SER A 1 106 ? -8.739 13.663 6.353 1.00 93.81 106 SER A N 1
ATOM 821 C CA . SER A 1 106 ? -9.288 12.644 5.443 1.00 93.81 106 SER A CA 1
ATOM 822 C C . SER A 1 106 ? -8.827 11.215 5.762 1.00 93.81 106 SER A C 1
ATOM 824 O O . SER A 1 106 ? -9.522 10.263 5.397 1.00 93.81 106 SER A O 1
ATOM 826 N N . VAL A 1 107 ? -7.688 11.066 6.447 1.00 96.75 107 VAL A N 1
ATOM 827 C CA . VAL A 1 107 ? -7.068 9.785 6.819 1.00 96.75 107 VAL A CA 1
ATOM 828 C C . VAL A 1 107 ? -7.397 9.412 8.266 1.00 96.75 107 VAL A C 1
ATOM 830 O O . VAL A 1 107 ? -7.499 8.229 8.576 1.00 96.75 107 VAL A O 1
ATOM 833 N N . ALA A 1 108 ? -7.670 10.383 9.143 1.00 95.88 108 ALA A N 1
ATOM 834 C CA . ALA A 1 108 ? -8.009 10.137 10.550 1.00 95.88 108 ALA A CA 1
ATOM 835 C C . ALA A 1 108 ? -9.158 9.120 10.740 1.00 95.88 108 ALA A C 1
ATOM 837 O O . ALA A 1 108 ? -9.144 8.330 11.684 1.00 95.88 108 ALA A O 1
ATOM 838 N N . LYS A 1 109 ? -10.109 9.061 9.794 1.00 95.12 109 LYS A N 1
ATOM 839 C CA . LYS A 1 109 ? -11.239 8.110 9.803 1.00 95.12 109 LYS A CA 1
ATOM 840 C C . LYS A 1 109 ? -10.852 6.628 9.674 1.00 95.12 109 LYS A C 1
ATOM 842 O O . LYS A 1 109 ? -11.700 5.773 9.940 1.00 95.12 109 LYS A O 1
ATOM 847 N N . ILE A 1 110 ? -9.626 6.343 9.222 1.00 96.50 110 ILE A N 1
ATOM 848 C CA . ILE A 1 110 ? -9.027 5.001 9.133 1.00 96.50 110 ILE A CA 1
ATOM 849 C C . ILE A 1 110 ? -7.883 4.806 10.143 1.00 96.50 110 ILE A C 1
ATOM 851 O O . ILE A 1 110 ? -7.086 3.876 10.000 1.00 96.50 110 ILE A O 1
ATOM 855 N N . SER A 1 111 ? -7.763 5.694 11.136 1.00 97.38 111 SER A N 1
ATOM 856 C CA . SER A 1 111 ? -6.826 5.497 12.244 1.00 97.38 111 SER A CA 1
ATOM 857 C C . SER A 1 111 ? -7.198 4.261 13.057 1.00 97.38 111 SER A C 1
ATOM 859 O O . SER A 1 111 ? -8.368 3.877 13.120 1.00 97.38 111 SER A O 1
ATOM 861 N N . LEU A 1 112 ? -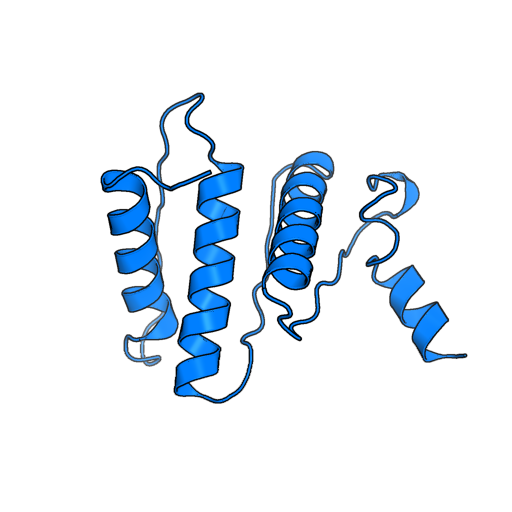6.205 3.634 13.685 1.00 96.81 112 LEU A N 1
ATOM 862 C CA . LEU A 1 112 ? -6.433 2.476 14.544 1.00 96.81 112 LEU A CA 1
ATOM 863 C C . LEU A 1 112 ? -7.464 2.787 15.642 1.00 96.81 112 LEU A C 1
ATOM 865 O O . LEU A 1 112 ? -8.397 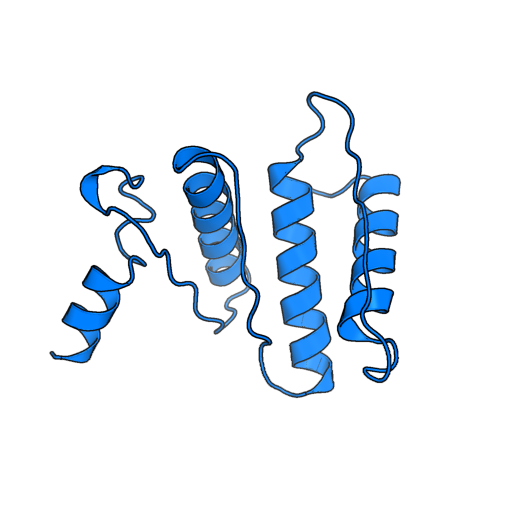2.016 15.847 1.00 96.81 112 LEU A O 1
ATOM 869 N N . GLU A 1 113 ? -7.334 3.940 16.294 1.00 94.56 113 GLU A N 1
ATOM 870 C CA . GLU A 1 113 ? -8.209 4.390 17.375 1.00 94.56 113 GLU A CA 1
ATOM 871 C C . GLU A 1 113 ? -9.658 4.550 16.904 1.00 94.56 113 GLU A C 1
ATOM 873 O O . GLU A 1 113 ? -10.589 4.117 17.584 1.00 94.56 113 GLU A O 1
ATOM 878 N N . GLU A 1 114 ? -9.863 5.148 15.730 1.00 94.75 114 GLU A N 1
ATOM 879 C CA . GLU A 1 114 ? -11.199 5.361 15.176 1.00 94.75 114 GLU A CA 1
ATOM 880 C C . GLU A 1 114 ? -11.844 4.051 14.704 1.00 94.75 114 GLU A C 1
ATOM 882 O O . GLU A 1 114 ? -13.051 3.856 14.849 1.00 94.75 114 GLU A O 1
ATOM 887 N N . LEU A 1 115 ? -11.048 3.122 14.171 1.00 95.50 115 LEU A N 1
ATOM 888 C CA . LEU A 1 115 ? -11.533 1.805 13.760 1.00 95.50 115 LEU A CA 1
ATOM 889 C C . LEU A 1 115 ? -11.917 0.928 14.958 1.00 95.50 115 LEU A C 1
ATOM 891 O O . LEU A 1 115 ? -12.924 0.228 14.882 1.00 95.50 115 LEU A O 1
ATOM 895 N N . ILE A 1 116 ? -11.176 0.997 16.070 1.00 95.31 116 ILE A N 1
ATOM 896 C CA . ILE A 1 116 ? -11.531 0.288 17.311 1.00 95.31 116 ILE A CA 1
ATOM 897 C C . ILE A 1 116 ? -12.873 0.791 17.848 1.00 95.31 116 ILE A C 1
ATOM 899 O O . ILE A 1 116 ? -13.748 -0.021 18.144 1.00 95.31 116 ILE A O 1
ATOM 903 N N . LYS A 1 117 ? -13.071 2.116 17.913 1.00 93.75 117 LYS A N 1
ATOM 904 C CA . LYS A 1 117 ? -14.337 2.713 18.375 1.00 93.75 117 LYS A CA 1
ATOM 905 C C . LYS A 1 117 ? -15.536 2.231 17.560 1.00 93.75 117 LYS A C 1
ATOM 907 O O . LYS A 1 117 ? -16.568 1.917 18.136 1.00 93.75 117 LYS A O 1
ATOM 912 N N . LYS A 1 118 ? -15.390 2.138 16.234 1.00 91.94 118 LYS A N 1
ATOM 913 C CA . LYS A 1 118 ? -16.446 1.649 15.331 1.00 91.94 118 LYS A CA 1
ATOM 914 C C . LYS A 1 118 ? -16.738 0.159 15.479 1.00 91.94 118 LYS A C 1
ATOM 916 O O . LYS A 1 118 ? -17.832 -0.259 15.142 1.00 91.94 118 LYS A O 1
ATOM 921 N N . HIS A 1 119 ? -15.768 -0.640 15.919 1.00 88.00 119 HIS A N 1
ATOM 922 C CA . HIS A 1 119 ? -15.941 -2.086 16.080 1.00 88.00 119 HIS A CA 1
ATOM 923 C C . HIS A 1 119 ? -16.602 -2.471 17.413 1.00 88.00 119 HIS A C 1
ATOM 925 O O . HIS A 1 119 ? -17.068 -3.593 17.565 1.00 88.00 119 HIS A O 1
ATOM 931 N N . GLN A 1 120 ? -16.597 -1.562 18.390 1.00 81.25 120 GLN A N 1
ATOM 932 C CA . GLN A 1 120 ? -17.203 -1.7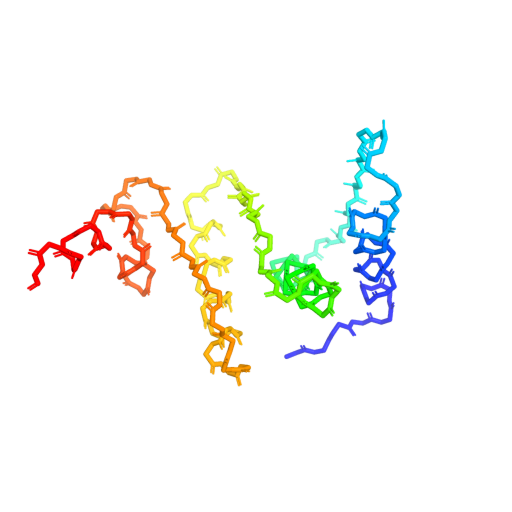60 19.711 1.00 81.25 120 GLN A CA 1
ATOM 933 C C . GLN A 1 120 ? -18.660 -1.267 19.800 1.00 81.25 120 GLN A C 1
ATOM 935 O O . GLN A 1 120 ? -19.274 -1.422 20.854 1.00 81.25 120 GLN A O 1
ATOM 940 N N . GLN A 1 121 ? -19.186 -0.659 18.732 1.00 54.72 121 GLN A N 1
ATOM 941 C CA . GLN A 1 121 ? -20.580 -0.214 18.592 1.00 54.72 121 GLN A CA 1
ATOM 942 C C . GLN A 1 121 ? -21.381 -1.235 17.789 1.00 54.72 121 GLN A C 1
ATOM 944 O O . GLN A 1 121 ? -22.566 -1.426 18.134 1.00 54.72 121 GLN A O 1
#

pLDDT: mean 91.59, std 7.9, range [54.72, 97.88]

Radius of gyration: 15.41 Å; chains: 1; bounding box: 36×35×39 Å

Secondary structure (DSSP, 8-state):
-PPPHHHHHHHHHHHIIIIIS-TTS---------TTS-HHHHHHHHHHHHHHHHHHHHSSPPP-----SSHHHHHHHHHHHHHHHHHHT------B-S-GGGS-HHHHTTBHHHHHHHH--

InterPro domains:
  IPR027417 P-loop containing nucleoside triphosphate hydrolase [G3DSA:3.40.50.300] (1-121)
  IPR027417 P-loop containing nucleoside triphosphate hydrolase [SSF52540] (3-88)
  IPR041677 DNA2/NAM7 helicase, helicase domain [PF13086] (24-120)
  IPR050534 Coronaviruses polyprotein 1ab [PTHR43788] (3-120)

Organism: NCBI:txid35525